Protein AF-A0A067JZF1-F1 (afdb_monomer)

Sequence (156 aa):
MASSSSSSYFAIVSGLSLAIFLSLISHSFAVTYDNRAIIINGDRKIIISGSIYYPRSTPGMWPKLIKQAKLGGLNAIETYVFWNAHEPQHRQCGTHTFWKTKKENTCHAIDSVDVVQKACLNQKNCTLDVNINKFALLPQEWRQIFSYRLAVEAVC

InterPro domains:
  IPR001944 Glycoside hydrolase, family 35 [PR00742] (41-58)
  IPR001944 Glycoside hydrolase, family 35 [PR00742] (62-80)
  IPR001944 Glycoside hydrolase, family 35 [PTHR23421] (23-93)
  IPR017853 Glycoside hydrolase superfamily [SSF51445] (28-90)
  IPR031330 Glycoside hydrolase 35, catalytic domain [PF01301] (38-93)

Nearest PDB structures (foldseek):
  6ik8-assembly1_B  TM=9.888E-01  e=1.824E-06  Solanum lycopersicum
  3w5f-assembly2_B  TM=9.497E-01  e=2.368E-06  Solanum lycopersicum
  8fa5-assembly2_A  TM=8.947E-01  e=1.247E-03  Xanthomonas campestris pv. campestris
  3thc-assembly1_D  TM=8.832E-01  e=1.247E-03  Homo sapiens
  5gsm-assembly1_B  TM=9.686E-01  e=3.784E-03  Thermococcus kodakarensis KOD1

Mean predicted aligned error: 14.04 Å

Radius of gyration: 23.37 Å; Cα contacts (8 Å, |Δi|>4): 138; chains: 1; bounding box: 43×45×79 Å

Solvent-accessible surface area (backbone atoms only — not comparable to full-atom values): 9992 Å² total; per-residue (Å²): 144,84,67,68,64,62,58,51,52,54,52,51,54,52,50,52,52,51,52,53,54,56,57,70,70,66,76,72,91,43,78,54,69,61,100,85,36,45,23,53,70,87,41,77,46,88,84,41,66,47,80,56,53,68,91,82,50,56,82,87,47,46,67,56,53,55,48,52,42,46,74,72,65,34,80,43,77,40,64,79,83,63,56,62,65,50,42,68,44,94,69,27,39,39,84,84,47,97,73,80,69,94,70,75,59,56,69,69,48,96,53,44,66,58,49,48,50,74,72,36,64,96,44,90,66,34,78,45,77,47,37,57,90,68,57,52,82,68,64,81,90,68,74,82,81,76,86,47,73,47,76,48,80,65,82,127

Organism: Jatropha curcas (NCBI:txid180498)

Structure (mmCIF, N/CA/C/O backbone):
data_AF-A0A067JZF1-F1
#
_entry.id   AF-A0A067JZF1-F1
#
loop_
_atom_site.group_PDB
_atom_site.id
_atom_site.type_symbol
_atom_site.label_atom_id
_atom_site.label_alt_id
_atom_site.label_comp_id
_atom_site.label_asym_id
_atom_site.label_entity_id
_atom_site.label_seq_id
_atom_site.pdbx_PDB_ins_code
_atom_site.Cartn_x
_atom_site.Cartn_y
_atom_site.Cartn_z
_atom_site.occupancy
_atom_site.B_iso_or_equiv
_atom_site.auth_seq_id
_atom_site.auth_comp_id
_atom_site.auth_asym_id
_atom_site.auth_atom_id
_atom_site.pdbx_PDB_model_num
ATOM 1 N N . MET A 1 1 ? 18.765 9.983 62.108 1.00 43.78 1 MET A N 1
ATOM 2 C CA . MET A 1 1 ? 17.889 9.033 61.386 1.00 43.78 1 MET A CA 1
ATOM 3 C C . MET A 1 1 ? 16.909 9.830 60.517 1.00 43.78 1 MET A C 1
ATOM 5 O O . MET A 1 1 ? 15.821 10.115 60.984 1.00 43.78 1 MET A O 1
ATOM 9 N N . ALA A 1 2 ? 17.298 10.298 59.320 1.00 48.88 2 ALA A N 1
ATOM 10 C CA . ALA A 1 2 ? 16.392 11.078 58.446 1.00 48.88 2 ALA A CA 1
ATOM 11 C C . ALA A 1 2 ? 16.798 11.109 56.950 1.00 48.88 2 ALA A C 1
ATOM 13 O O . ALA A 1 2 ? 16.428 12.036 56.240 1.00 48.88 2 ALA A O 1
ATOM 14 N N . SER A 1 3 ? 17.567 10.133 56.446 1.00 53.09 3 SER A N 1
ATOM 15 C CA . SER A 1 3 ? 18.067 10.142 55.053 1.00 53.09 3 SER A CA 1
ATOM 16 C C . SER A 1 3 ? 17.507 9.038 54.143 1.00 53.09 3 SER A C 1
ATOM 18 O O . SER A 1 3 ? 17.724 9.094 52.937 1.00 53.09 3 SER A O 1
ATOM 20 N N . SER A 1 4 ? 16.768 8.047 54.664 1.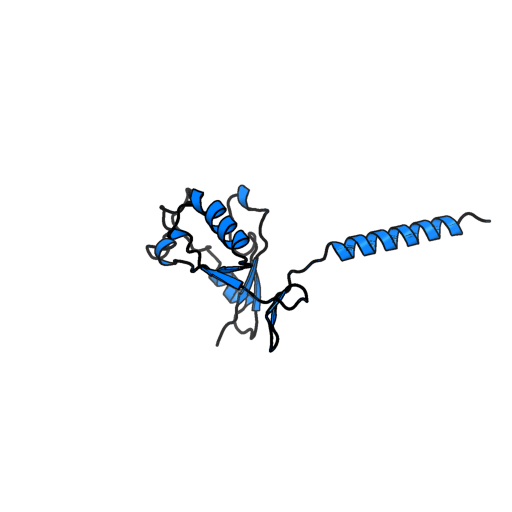00 55.81 4 SER A N 1
ATOM 21 C CA . SER A 1 4 ? 16.229 6.952 53.829 1.00 55.81 4 SER A CA 1
ATOM 22 C C . SER A 1 4 ? 14.942 7.325 53.083 1.00 55.81 4 SER A C 1
ATOM 24 O O . SER A 1 4 ? 14.645 6.763 52.029 1.00 55.81 4 SER A O 1
ATOM 26 N N . SER A 1 5 ? 14.194 8.299 53.608 1.00 57.84 5 SER A N 1
ATOM 27 C CA . SER A 1 5 ? 12.895 8.716 53.072 1.00 57.84 5 SER A CA 1
ATOM 28 C C . SER A 1 5 ? 13.042 9.428 51.720 1.00 57.84 5 SER A C 1
ATOM 30 O O . SER A 1 5 ? 12.414 9.032 50.742 1.00 57.84 5 SER A O 1
ATOM 32 N N . SER A 1 6 ? 13.964 10.393 51.607 1.00 60.19 6 SER A N 1
ATOM 33 C CA . SER A 1 6 ? 14.200 11.162 50.373 1.00 60.19 6 SER A CA 1
ATOM 34 C C . SER A 1 6 ? 14.698 10.299 49.210 1.00 60.19 6 SER A C 1
ATOM 36 O O . SER A 1 6 ? 14.195 10.429 48.099 1.00 60.19 6 SER A O 1
ATOM 38 N N . SER A 1 7 ? 15.629 9.375 49.469 1.00 67.00 7 SER A N 1
ATOM 39 C CA . SER A 1 7 ? 16.162 8.447 48.458 1.00 67.00 7 SER A CA 1
ATOM 40 C C . SER A 1 7 ? 15.068 7.553 47.857 1.00 67.00 7 SER A C 1
ATOM 42 O O . SER A 1 7 ? 15.008 7.348 46.644 1.00 67.00 7 SER A O 1
ATOM 44 N N . SER A 1 8 ? 14.134 7.104 48.700 1.00 69.25 8 SER A N 1
ATOM 45 C CA . SER A 1 8 ? 13.001 6.274 48.281 1.00 69.25 8 SER A CA 1
ATOM 46 C C . SER A 1 8 ? 12.021 7.052 47.394 1.00 69.25 8 SER A C 1
ATOM 48 O O . SER A 1 8 ? 11.585 6.535 46.368 1.00 69.25 8 SER A O 1
ATOM 50 N N . TYR A 1 9 ? 11.733 8.319 47.716 1.00 78.94 9 TYR A N 1
ATOM 51 C CA . TYR A 1 9 ? 10.896 9.178 46.868 1.00 78.94 9 TYR A CA 1
ATOM 52 C C . TYR A 1 9 ? 11.528 9.453 45.498 1.00 78.94 9 TYR A C 1
ATOM 54 O O . TYR A 1 9 ? 10.836 9.375 44.485 1.00 78.94 9 TYR A O 1
ATOM 62 N N . PHE A 1 10 ? 12.838 9.720 45.439 1.00 75.88 10 PHE A N 1
ATOM 63 C CA . PHE A 1 10 ? 13.536 9.934 44.166 1.00 75.88 10 PHE A CA 1
ATOM 64 C C . PHE A 1 10 ? 13.504 8.693 43.263 1.00 75.88 10 PHE A C 1
ATOM 66 O O . PHE A 1 10 ? 13.283 8.826 42.059 1.00 75.88 10 PHE A O 1
ATOM 73 N N . ALA A 1 11 ? 13.664 7.495 43.832 1.00 79.44 11 ALA A N 1
ATOM 74 C CA . ALA A 1 11 ? 13.569 6.241 43.085 1.00 79.44 11 ALA A CA 1
ATOM 75 C C . ALA A 1 11 ? 12.148 5.978 42.553 1.00 79.44 11 ALA A C 1
ATOM 77 O O . ALA A 1 11 ? 11.982 5.528 41.421 1.00 79.44 11 ALA A O 1
ATOM 78 N N . ILE A 1 12 ? 11.116 6.304 43.340 1.00 81.88 12 ILE A N 1
ATOM 79 C CA . ILE A 1 12 ? 9.713 6.156 42.926 1.00 81.88 12 ILE A CA 1
ATOM 80 C C . ILE A 1 12 ? 9.379 7.120 41.780 1.00 81.88 12 ILE A C 1
ATOM 82 O O . ILE A 1 12 ? 8.787 6.711 40.783 1.00 81.88 12 ILE A O 1
ATOM 86 N N . VAL A 1 13 ? 9.791 8.387 41.886 1.00 84.69 13 VAL A N 1
ATOM 87 C CA . VAL A 1 13 ? 9.530 9.401 40.851 1.00 84.69 13 VAL A CA 1
ATOM 88 C C . VAL A 1 13 ? 10.290 9.088 39.558 1.00 84.69 13 VAL A C 1
ATOM 90 O O . VAL A 1 13 ? 9.716 9.214 38.474 1.00 84.69 13 VAL A O 1
ATOM 93 N N . SER A 1 14 ? 11.546 8.630 39.637 1.00 80.81 14 SER A N 1
ATOM 94 C CA . SER A 1 14 ? 12.305 8.248 38.438 1.00 80.81 14 SER A CA 1
ATOM 95 C C . SER A 1 14 ? 11.744 6.983 37.780 1.00 80.81 14 SER A C 1
ATOM 97 O O . SER A 1 14 ? 11.628 6.939 36.555 1.00 80.81 14 SER A O 1
ATOM 99 N N . GLY A 1 15 ? 11.306 6.000 38.575 1.00 82.12 15 GLY A N 1
ATOM 100 C CA . GLY A 1 15 ? 10.654 4.784 38.089 1.00 82.12 15 GLY A CA 1
ATOM 101 C C . GLY A 1 15 ? 9.322 5.063 37.388 1.00 82.12 15 GLY A C 1
ATOM 102 O O . GLY A 1 15 ? 9.084 4.543 36.299 1.00 82.12 15 GLY A O 1
ATOM 103 N N . LEU A 1 16 ? 8.484 5.9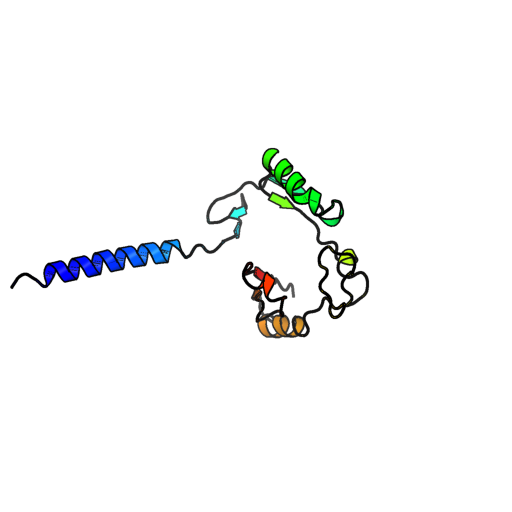38 37.956 1.00 83.56 16 LEU A N 1
ATOM 104 C CA . LEU A 1 16 ? 7.231 6.389 37.334 1.00 83.56 16 LEU A CA 1
ATOM 105 C C . LEU A 1 16 ? 7.481 7.144 36.024 1.00 83.56 16 LEU A C 1
ATOM 107 O O . LEU A 1 16 ? 6.805 6.883 35.031 1.00 83.56 16 LEU A O 1
ATOM 111 N N . SER A 1 17 ? 8.474 8.035 35.996 1.00 82.50 17 SER A N 1
ATOM 112 C CA . SER A 1 17 ? 8.835 8.784 34.787 1.00 82.50 17 SER A CA 1
ATOM 113 C C . SER A 1 17 ? 9.331 7.856 33.669 1.00 82.50 17 SER A C 1
ATOM 115 O O . SER A 1 17 ? 8.876 7.960 32.531 1.00 82.50 17 SER A O 1
ATOM 117 N N . LEU A 1 18 ? 10.182 6.875 33.999 1.00 81.38 18 LEU A N 1
ATOM 118 C CA . LEU A 1 18 ? 10.669 5.872 33.050 1.00 81.38 18 LEU A CA 1
ATOM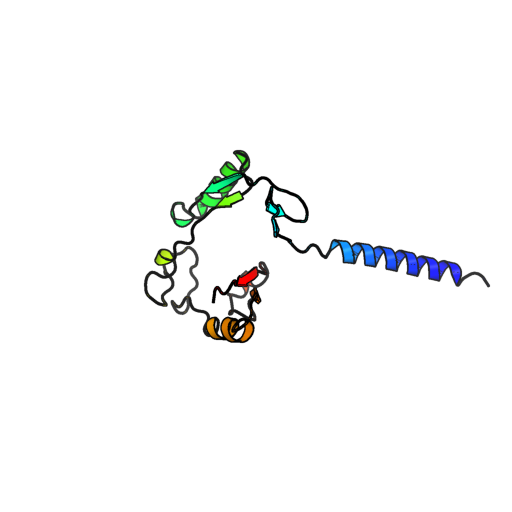 119 C C . LEU A 1 18 ? 9.539 4.967 32.531 1.00 81.38 18 LEU A C 1
ATOM 121 O O . LEU A 1 18 ? 9.496 4.675 31.338 1.00 81.38 18 LEU A O 1
ATOM 125 N N . ALA A 1 19 ? 8.599 4.561 33.390 1.00 78.56 19 ALA A N 1
ATOM 126 C CA . ALA A 1 19 ? 7.442 3.754 32.997 1.00 78.56 19 ALA A CA 1
ATOM 127 C C . ALA A 1 19 ? 6.488 4.510 32.054 1.00 78.56 19 ALA A C 1
ATOM 129 O O . ALA A 1 19 ? 6.016 3.944 31.067 1.00 78.56 19 ALA A O 1
ATOM 130 N N . ILE A 1 20 ? 6.246 5.801 32.309 1.00 79.75 20 ILE A N 1
ATOM 131 C CA . ILE A 1 20 ? 5.471 6.668 31.408 1.00 79.75 20 ILE A CA 1
ATOM 132 C C . ILE A 1 20 ? 6.199 6.815 30.066 1.00 79.75 20 ILE A C 1
ATOM 134 O O . ILE A 1 20 ? 5.577 6.690 29.012 1.00 79.75 20 ILE A O 1
ATOM 138 N N . PHE A 1 21 ? 7.520 7.001 30.088 1.00 74.00 21 PHE A N 1
ATOM 139 C CA . PHE A 1 21 ? 8.332 7.101 28.876 1.00 74.00 21 PHE A CA 1
ATOM 140 C C . PHE A 1 21 ? 8.296 5.806 28.045 1.00 74.00 21 PHE A C 1
ATOM 142 O O . PHE A 1 21 ? 8.110 5.855 26.833 1.00 74.00 21 PHE A O 1
ATOM 149 N N . LEU A 1 22 ? 8.388 4.640 28.693 1.00 69.44 22 LEU A N 1
ATOM 150 C CA . LEU A 1 22 ? 8.281 3.320 28.054 1.00 69.44 22 LEU A CA 1
ATOM 151 C C . LEU A 1 22 ? 6.885 3.058 27.460 1.00 69.44 22 LEU A C 1
ATOM 153 O O . LEU A 1 22 ? 6.774 2.479 26.378 1.00 69.44 22 LEU A O 1
ATOM 157 N N . SER A 1 23 ? 5.823 3.519 28.129 1.00 62.59 23 SER A N 1
ATOM 158 C CA . SER A 1 23 ? 4.438 3.422 27.642 1.00 62.59 23 SER A CA 1
ATOM 159 C C . SER A 1 23 ? 4.215 4.241 26.364 1.00 62.59 23 SER A C 1
ATOM 161 O O . SER A 1 23 ? 3.618 3.754 25.404 1.00 62.59 23 SER A O 1
ATOM 163 N N . LEU A 1 24 ? 4.784 5.450 26.288 1.00 61.66 24 LEU A N 1
ATOM 164 C CA . LEU A 1 24 ? 4.667 6.320 25.110 1.00 61.66 24 LEU A CA 1
ATOM 165 C C . LEU A 1 24 ? 5.350 5.745 23.854 1.00 61.66 24 LEU A C 1
ATOM 167 O O . LEU A 1 24 ? 4.932 6.049 22.735 1.00 61.66 24 LEU A O 1
ATOM 171 N N . ILE A 1 25 ? 6.361 4.887 24.019 1.00 62.25 25 ILE A N 1
ATOM 172 C CA . ILE A 1 25 ? 7.127 4.287 22.912 1.00 62.25 25 ILE A CA 1
ATOM 173 C C . ILE A 1 25 ? 6.358 3.130 22.237 1.00 62.25 25 ILE A C 1
ATOM 175 O O . ILE A 1 25 ? 6.637 2.781 21.090 1.00 62.25 25 ILE A O 1
ATOM 179 N N . SER A 1 26 ? 5.339 2.567 22.892 1.00 57.25 26 SER A N 1
ATOM 180 C CA . SER A 1 26 ? 4.617 1.379 22.413 1.00 57.25 26 SER A CA 1
ATOM 181 C C . SER A 1 26 ? 3.384 1.727 21.570 1.00 57.25 26 SER A C 1
ATOM 183 O O . SER A 1 26 ? 2.272 1.299 21.865 1.00 57.25 26 SER A O 1
ATOM 185 N N . HIS A 1 27 ? 3.557 2.499 20.497 1.00 60.59 27 HIS A N 1
ATOM 186 C CA . HIS A 1 27 ? 2.475 2.749 19.540 1.00 60.59 27 HIS A CA 1
ATOM 187 C C . HIS A 1 27 ? 2.446 1.657 18.463 1.00 60.59 27 HIS A C 1
ATOM 189 O O . HIS A 1 27 ? 3.101 1.757 17.426 1.00 60.59 27 HIS A O 1
ATOM 195 N N . SER A 1 28 ? 1.675 0.591 18.693 1.00 61.75 28 SER A N 1
ATOM 196 C CA . SER A 1 28 ? 1.348 -0.367 17.633 1.00 61.75 28 SER A CA 1
ATOM 197 C C . SER A 1 28 ? 0.313 0.238 16.685 1.00 61.75 28 SER A C 1
ATOM 199 O O . SER A 1 28 ? -0.752 0.658 17.137 1.00 61.75 28 SER A O 1
ATOM 201 N N . PHE A 1 29 ? 0.588 0.243 15.380 1.00 70.94 29 PHE A N 1
ATOM 202 C CA . PHE A 1 29 ? -0.387 0.679 14.380 1.00 70.94 29 PHE A CA 1
ATOM 203 C C . PHE A 1 29 ? -1.492 -0.380 14.261 1.00 70.94 29 PHE A C 1
ATOM 205 O O . PHE A 1 29 ? -1.248 -1.482 13.764 1.00 70.94 29 PHE A O 1
ATOM 212 N N . ALA A 1 30 ? -2.684 -0.075 14.772 1.00 82.38 30 ALA A N 1
ATOM 213 C CA . ALA A 1 30 ? -3.822 -0.990 14.771 1.00 82.38 30 ALA A CA 1
ATOM 214 C C . ALA A 1 30 ? -4.862 -0.516 13.756 1.00 82.38 30 ALA A C 1
ATOM 216 O O . ALA A 1 30 ? -5.346 0.614 13.837 1.00 82.38 30 ALA A O 1
ATOM 217 N N . VAL A 1 31 ? -5.209 -1.392 12.815 1.00 87.75 31 VAL A N 1
ATOM 218 C CA . VAL A 1 31 ? -6.271 -1.161 11.835 1.00 87.75 31 VAL A CA 1
ATOM 219 C C . VAL A 1 31 ? -7.325 -2.240 12.031 1.00 87.75 31 VAL A C 1
ATOM 221 O O . VAL A 1 31 ? -7.022 -3.428 11.967 1.00 87.75 31 VAL A O 1
ATOM 224 N N . THR A 1 32 ? -8.552 -1.822 12.307 1.00 91.00 32 THR A N 1
ATOM 225 C CA . THR A 1 32 ? -9.724 -2.694 12.440 1.00 91.00 32 THR A CA 1
ATOM 226 C C . THR A 1 32 ? -10.929 -2.012 11.791 1.00 91.00 32 THR A C 1
ATOM 228 O O . THR A 1 32 ? -10.786 -0.969 11.151 1.00 91.00 32 THR A O 1
ATOM 231 N N . TYR A 1 33 ? -12.116 -2.588 11.909 1.00 93.88 33 TYR A N 1
ATOM 232 C CA . TYR A 1 33 ? -13.350 -2.020 11.388 1.00 93.88 33 TYR A CA 1
ATOM 233 C C . TYR A 1 33 ? -14.534 -2.408 12.272 1.00 93.88 33 TYR A C 1
ATOM 235 O O . TYR A 1 33 ? -14.490 -3.391 13.011 1.00 93.88 33 TYR A O 1
ATOM 243 N N . ASP A 1 34 ? -15.603 -1.628 12.192 1.00 94.62 34 ASP A N 1
ATOM 244 C CA . ASP A 1 34 ? -16.911 -1.991 12.725 1.00 94.62 34 ASP A CA 1
ATOM 245 C C . ASP A 1 34 ? -17.992 -1.813 11.650 1.00 94.62 34 ASP A C 1
ATOM 247 O O . ASP A 1 34 ? -17.698 -1.625 10.471 1.00 94.62 34 ASP A O 1
ATOM 251 N N . ASN A 1 35 ? -19.263 -1.878 12.043 1.00 96.25 35 ASN A N 1
ATOM 252 C CA . ASN A 1 35 ? -20.387 -1.733 11.119 1.00 96.25 35 ASN A CA 1
ATOM 253 C C . ASN A 1 35 ? -20.530 -0.332 10.491 1.00 96.25 35 ASN A C 1
ATOM 255 O O . ASN A 1 35 ? -21.432 -0.136 9.679 1.00 96.25 35 ASN A O 1
ATOM 259 N N . ARG A 1 36 ? -19.707 0.651 10.880 1.00 94.75 36 ARG A N 1
ATOM 260 C CA . ARG A 1 36 ? -19.796 2.039 10.408 1.00 94.75 36 ARG A CA 1
ATOM 261 C C . ARG A 1 36 ? -18.527 2.538 9.736 1.00 94.75 36 ARG A C 1
ATOM 263 O O . ARG A 1 36 ? -18.639 3.369 8.840 1.00 94.75 36 ARG A O 1
ATOM 270 N N . ALA A 1 37 ? -17.346 2.128 10.191 1.00 94.88 37 ALA A N 1
ATOM 271 C CA . ALA A 1 37 ? -16.103 2.710 9.700 1.00 94.88 37 ALA A CA 1
ATOM 272 C C . ALA A 1 37 ? -14.881 1.806 9.881 1.00 94.88 37 ALA A C 1
ATOM 274 O O . ALA A 1 37 ? -14.845 0.910 10.724 1.00 94.88 37 ALA A O 1
ATOM 275 N N . ILE A 1 38 ? -13.833 2.141 9.128 1.00 95.00 38 ILE A N 1
ATOM 276 C CA . ILE A 1 38 ? -12.471 1.697 9.414 1.00 95.00 38 ILE A CA 1
ATOM 277 C C . ILE A 1 38 ? -11.978 2.454 10.653 1.00 95.00 38 ILE A C 1
ATOM 279 O O . ILE A 1 38 ? -12.170 3.666 10.777 1.00 95.00 38 ILE A O 1
ATOM 283 N N . ILE A 1 39 ? -11.339 1.736 11.569 1.00 94.00 39 ILE A N 1
ATOM 284 C CA . ILE A 1 39 ? -10.784 2.253 12.817 1.00 94.00 39 ILE A CA 1
ATOM 285 C C . ILE A 1 39 ? -9.261 2.183 12.721 1.00 94.00 39 ILE A C 1
ATOM 287 O O . ILE A 1 39 ? -8.695 1.098 12.594 1.00 94.00 39 ILE A O 1
ATOM 291 N N . ILE A 1 40 ? -8.599 3.338 12.792 1.00 90.44 40 ILE A N 1
ATOM 292 C CA . ILE A 1 40 ? -7.137 3.462 12.747 1.00 90.44 40 ILE A CA 1
ATOM 293 C C . ILE A 1 40 ? -6.679 4.038 14.082 1.00 90.44 40 ILE A C 1
ATOM 295 O O . ILE A 1 40 ? -7.058 5.154 14.433 1.00 90.44 40 ILE A O 1
ATOM 299 N N . ASN A 1 41 ? -5.865 3.281 14.820 1.00 89.25 41 ASN A N 1
ATOM 300 C CA . ASN A 1 41 ? -5.361 3.644 16.151 1.00 89.25 41 ASN A CA 1
ATOM 301 C C . ASN A 1 41 ? -6.479 4.010 17.147 1.00 89.25 41 ASN A C 1
ATOM 303 O O . ASN A 1 41 ? -6.358 4.964 17.906 1.00 89.25 41 ASN A O 1
ATOM 307 N N . GLY A 1 42 ? -7.584 3.257 17.121 1.00 91.00 42 GLY A N 1
ATOM 308 C CA . GLY A 1 42 ? -8.739 3.460 18.007 1.00 91.00 42 GLY A CA 1
ATOM 309 C C . GLY A 1 42 ? -9.768 4.479 17.507 1.00 91.00 42 GLY A C 1
ATOM 310 O O . GLY A 1 42 ? -10.905 4.466 17.970 1.00 91.00 42 GLY A O 1
ATOM 311 N N . ASP A 1 43 ? -9.431 5.286 16.500 1.00 93.31 43 ASP A N 1
ATOM 312 C CA . ASP A 1 43 ? -10.334 6.294 15.950 1.00 93.31 43 ASP A CA 1
ATOM 313 C C . ASP A 1 43 ? -11.045 5.808 14.684 1.00 93.31 43 ASP A C 1
ATOM 315 O O . ASP A 1 43 ? -10.394 5.406 13.716 1.00 93.31 43 ASP A O 1
ATOM 319 N N . ARG A 1 44 ? -12.373 5.966 14.618 1.00 95.44 44 ARG A N 1
ATOM 320 C CA . ARG A 1 44 ? -13.124 5.820 13.359 1.00 95.44 44 ARG A CA 1
ATOM 321 C C . ARG A 1 44 ? -12.684 6.889 12.356 1.00 95.44 44 ARG A C 1
ATOM 323 O O . ARG A 1 44 ? -12.706 8.081 12.668 1.00 95.44 44 ARG A O 1
ATOM 330 N N . LYS A 1 45 ? -12.326 6.478 11.139 1.00 94.69 45 LYS A N 1
ATOM 331 C CA . LYS A 1 45 ? -11.936 7.370 10.040 1.00 94.69 45 LYS A CA 1
ATOM 332 C C . LYS A 1 45 ? -12.858 7.167 8.839 1.00 94.69 45 LYS A C 1
ATOM 334 O O . LYS A 1 45 ? -13.164 6.041 8.455 1.00 94.69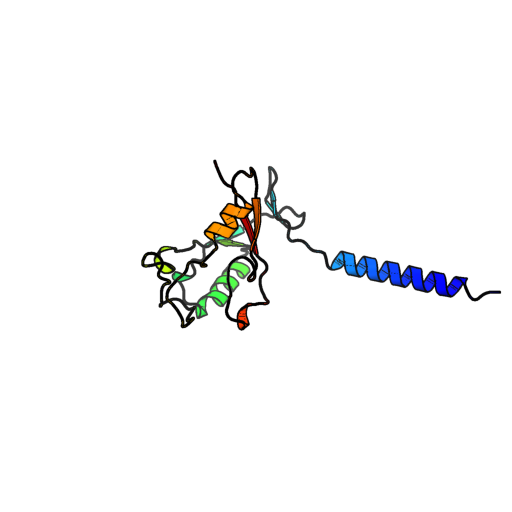 45 LYS A O 1
ATOM 339 N N . ILE A 1 46 ? -13.254 8.275 8.215 1.00 95.62 46 ILE A N 1
ATOM 340 C CA . ILE A 1 46 ? -13.826 8.267 6.866 1.00 95.62 46 ILE A CA 1
ATOM 341 C C . ILE A 1 46 ? -12.653 8.344 5.895 1.00 95.62 46 ILE A C 1
ATOM 343 O O . ILE A 1 46 ? -11.880 9.303 5.935 1.00 95.62 46 ILE A O 1
ATOM 347 N N . ILE A 1 47 ? -12.499 7.329 5.049 1.00 95.62 47 ILE A N 1
ATOM 348 C CA . ILE A 1 47 ? -11.436 7.289 4.045 1.00 95.62 47 ILE A CA 1
ATOM 349 C C . ILE A 1 47 ? -11.938 7.953 2.766 1.00 95.62 47 ILE A C 1
ATOM 351 O O . ILE A 1 47 ? -12.903 7.499 2.158 1.00 95.62 47 ILE A O 1
ATOM 355 N N . ILE A 1 48 ? -11.265 9.027 2.365 1.00 97.25 48 ILE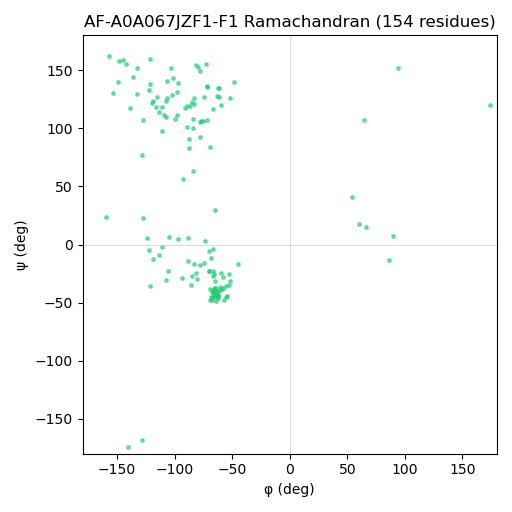 A N 1
ATOM 356 C CA . ILE A 1 48 ? -11.476 9.722 1.099 1.00 97.25 48 ILE A CA 1
ATOM 357 C C . ILE A 1 48 ? -10.230 9.450 0.259 1.00 97.25 48 ILE A C 1
ATOM 359 O O . ILE A 1 48 ? -9.176 10.064 0.456 1.00 97.25 48 ILE A O 1
ATOM 363 N N . SER A 1 49 ? -10.348 8.458 -0.621 1.00 96.50 49 SER A N 1
ATOM 364 C CA . SER A 1 49 ? -9.244 7.928 -1.421 1.00 96.50 49 SER A CA 1
ATOM 365 C C . SER A 1 49 ? -9.298 8.423 -2.863 1.00 96.50 49 SER A C 1
ATOM 367 O O . SER A 1 49 ? -10.374 8.688 -3.398 1.00 96.50 49 SER A O 1
ATOM 369 N N . GLY A 1 50 ? -8.136 8.515 -3.505 1.00 97.19 50 GLY A N 1
ATOM 370 C CA . GLY A 1 50 ? -8.023 8.721 -4.946 1.00 97.19 50 GLY A CA 1
ATOM 371 C C . GLY A 1 50 ? -6.957 7.817 -5.552 1.00 97.19 50 GLY A C 1
ATOM 372 O O . GLY A 1 50 ? -5.925 7.548 -4.932 1.00 97.19 50 GLY A O 1
ATOM 373 N N . SER A 1 51 ? -7.202 7.344 -6.772 1.00 97.50 51 SER A N 1
ATOM 374 C CA . SER A 1 51 ? -6.306 6.398 -7.432 1.00 97.50 51 SER A CA 1
ATOM 375 C C . SER A 1 51 ? -5.130 7.113 -8.108 1.00 97.50 51 SER A C 1
ATOM 377 O O . SER A 1 51 ? -5.320 7.988 -8.955 1.00 97.50 51 SER A O 1
ATOM 379 N N . ILE A 1 52 ? -3.901 6.704 -7.785 1.00 96.88 52 ILE A N 1
ATOM 380 C CA . ILE A 1 52 ? -2.678 7.122 -8.487 1.00 96.88 52 ILE A CA 1
ATOM 381 C C . ILE A 1 52 ? -1.911 5.866 -8.890 1.00 96.88 52 ILE A C 1
ATOM 383 O O . ILE A 1 52 ? -1.288 5.203 -8.063 1.00 96.88 52 ILE A O 1
ATOM 387 N N . TYR A 1 53 ? -1.916 5.540 -10.181 1.00 95.50 53 TYR A N 1
ATOM 388 C CA . TYR A 1 53 ? -1.156 4.404 -10.704 1.00 95.50 53 TYR A CA 1
ATOM 389 C C . TYR A 1 53 ? 0.293 4.807 -10.967 1.00 95.50 53 TYR A C 1
ATOM 391 O O . TYR A 1 53 ? 0.579 5.537 -11.920 1.00 95.50 53 TYR A O 1
ATOM 399 N N . TYR A 1 54 ? 1.213 4.313 -10.133 1.00 92.25 54 TYR A N 1
ATOM 400 C CA . TYR A 1 54 ? 2.629 4.682 -10.193 1.00 92.25 54 TYR A CA 1
ATOM 401 C C . TYR A 1 54 ? 3.280 4.461 -11.574 1.00 92.25 54 TYR A C 1
ATOM 403 O O . TYR A 1 54 ? 4.050 5.337 -11.959 1.00 92.25 54 TYR A O 1
ATOM 411 N N . PRO A 1 55 ? 2.958 3.426 -12.391 1.00 90.62 55 PRO A N 1
ATOM 412 C CA . PRO A 1 55 ? 3.578 3.274 -13.714 1.00 90.62 55 PRO A CA 1
ATOM 413 C C . PRO A 1 55 ? 3.056 4.259 -14.762 1.00 90.62 55 PRO A C 1
ATOM 415 O O . PRO A 1 55 ? 3.662 4.404 -15.818 1.00 90.62 55 PRO A O 1
ATOM 418 N N . ARG A 1 56 ? 1.916 4.918 -14.512 1.00 94.44 56 ARG A N 1
ATOM 419 C CA . ARG A 1 56 ? 1.308 5.878 -15.452 1.00 94.44 56 ARG A CA 1
ATOM 420 C C . ARG A 1 56 ? 1.836 7.303 -15.268 1.00 94.44 56 ARG A C 1
ATOM 422 O O . ARG A 1 56 ? 1.334 8.235 -15.887 1.00 94.44 56 ARG A O 1
ATOM 429 N N . SER A 1 57 ? 2.827 7.484 -14.402 1.00 93.94 57 SER A N 1
ATOM 430 C CA . SER A 1 57 ? 3.530 8.746 -14.182 1.00 93.94 57 SER A CA 1
ATOM 431 C C . SER A 1 57 ? 4.999 8.468 -13.881 1.00 93.94 57 SER A C 1
ATOM 433 O O . SER A 1 57 ? 5.366 7.361 -13.494 1.00 93.94 57 SER A O 1
ATOM 435 N N . THR A 1 58 ? 5.869 9.456 -14.072 1.00 91.56 58 THR A N 1
ATOM 436 C CA . THR A 1 58 ? 7.297 9.269 -13.783 1.00 91.56 58 THR A CA 1
ATOM 437 C C . THR A 1 58 ? 7.579 9.444 -12.285 1.00 91.56 58 THR A C 1
ATOM 439 O O . THR A 1 58 ? 6.869 10.208 -11.623 1.00 91.56 58 THR A O 1
ATOM 442 N N . PRO A 1 59 ? 8.647 8.830 -11.735 1.00 89.56 59 PRO A N 1
ATOM 443 C CA . PRO A 1 59 ? 9.031 9.017 -10.333 1.00 89.56 59 PRO A CA 1
ATOM 444 C C . PRO A 1 59 ? 9.182 10.486 -9.913 1.00 89.56 59 PRO A C 1
ATOM 446 O O . PRO A 1 59 ? 8.794 10.862 -8.810 1.00 89.56 59 PRO A O 1
ATOM 449 N N . GLY A 1 60 ? 9.664 11.349 -10.816 1.00 90.50 60 GLY A N 1
ATOM 450 C CA . GLY A 1 60 ? 9.768 12.792 -10.570 1.00 90.50 60 GLY A CA 1
ATOM 451 C C . GLY A 1 60 ? 8.417 13.506 -10.423 1.00 90.50 60 GLY A C 1
ATOM 452 O O . GLY A 1 60 ? 8.343 14.561 -9.796 1.00 90.50 60 GLY A O 1
ATOM 453 N N . MET A 1 61 ? 7.331 12.941 -10.958 1.00 94.81 61 MET A N 1
ATOM 454 C CA . MET A 1 61 ? 5.980 13.493 -10.827 1.00 94.81 61 MET A CA 1
ATOM 455 C C . MET A 1 61 ? 5.280 13.069 -9.532 1.00 94.81 61 MET A C 1
ATOM 457 O O . MET A 1 61 ? 4.418 13.810 -9.057 1.00 94.81 61 MET A O 1
ATOM 461 N N . TRP A 1 62 ? 5.620 11.914 -8.948 1.00 94.50 62 TRP A N 1
ATOM 462 C CA . TRP A 1 62 ? 4.886 11.357 -7.802 1.00 94.50 62 TRP A CA 1
ATOM 463 C C . TRP A 1 62 ? 4.775 12.315 -6.607 1.00 94.50 62 TRP A C 1
ATOM 465 O O . TRP A 1 62 ? 3.653 12.492 -6.125 1.00 94.50 62 TRP A O 1
ATOM 475 N N . PRO A 1 63 ? 5.844 13.017 -6.162 1.00 96.75 63 PRO A N 1
ATOM 476 C CA . PRO A 1 63 ? 5.725 13.957 -5.048 1.00 96.75 63 PRO A CA 1
ATOM 477 C C . PRO A 1 63 ? 4.708 15.068 -5.329 1.00 96.75 63 PRO A C 1
ATOM 479 O O . PRO A 1 63 ? 3.935 15.446 -4.450 1.00 96.75 63 PRO A O 1
ATOM 482 N N . LYS A 1 64 ? 4.661 15.563 -6.575 1.00 97.75 64 LYS A N 1
ATOM 483 C CA . LYS A 1 64 ? 3.692 16.579 -7.000 1.00 97.75 64 LYS A CA 1
ATOM 484 C C . LYS A 1 64 ? 2.272 16.016 -6.995 1.00 97.75 64 LYS A C 1
ATOM 486 O O . LYS A 1 64 ? 1.388 16.669 -6.454 1.00 97.75 64 LYS A O 1
ATOM 491 N N . LEU A 1 65 ? 2.051 14.831 -7.563 1.00 97.62 65 LEU A N 1
ATOM 492 C CA . LEU A 1 65 ? 0.724 14.209 -7.641 1.00 97.62 65 LEU A CA 1
ATOM 493 C C . LEU A 1 65 ? 0.152 13.918 -6.247 1.00 97.62 65 LEU A C 1
ATOM 495 O O . LEU A 1 65 ? -0.976 14.307 -5.958 1.00 97.62 65 LEU A O 1
ATOM 499 N N . ILE A 1 66 ? 0.957 13.335 -5.354 1.00 97.38 66 ILE A N 1
ATOM 500 C CA . ILE A 1 66 ? 0.566 13.058 -3.963 1.00 97.38 66 ILE A CA 1
ATOM 501 C C . ILE A 1 66 ? 0.289 14.366 -3.208 1.00 97.38 66 ILE A C 1
ATOM 503 O O . ILE A 1 66 ? -0.687 14.462 -2.465 1.00 97.38 66 ILE A O 1
ATOM 507 N N . LYS A 1 67 ? 1.104 15.409 -3.424 1.00 97.81 67 LYS A N 1
ATOM 508 C CA . LYS A 1 67 ? 0.867 16.728 -2.822 1.00 97.81 67 LYS A CA 1
ATOM 509 C C . LYS A 1 67 ? -0.460 17.330 -3.285 1.00 97.81 67 LYS A C 1
ATOM 511 O O . LYS A 1 67 ? -1.195 17.847 -2.453 1.00 97.81 67 LYS A O 1
ATOM 516 N N . GLN A 1 68 ? -0.774 17.258 -4.579 1.00 98.19 68 GLN A N 1
ATOM 517 C CA . GLN A 1 68 ? -2.044 17.761 -5.113 1.00 98.19 68 GLN A CA 1
ATOM 518 C C . GLN A 1 68 ? -3.241 16.957 -4.593 1.00 98.19 68 GLN A C 1
ATOM 520 O O . GLN A 1 68 ? -4.229 17.557 -4.190 1.00 98.19 68 GLN A O 1
ATOM 525 N N . ALA A 1 69 ? -3.128 15.629 -4.503 1.00 97.94 69 ALA A N 1
ATOM 526 C CA . ALA A 1 69 ? -4.144 14.775 -3.887 1.00 97.94 69 ALA A CA 1
ATOM 527 C C . ALA A 1 69 ? -4.434 15.183 -2.432 1.00 97.94 69 ALA A C 1
ATOM 529 O O . ALA A 1 69 ? -5.587 15.392 -2.059 1.00 97.94 69 ALA A O 1
ATOM 530 N N . LYS A 1 70 ? -3.380 15.382 -1.631 1.00 97.50 70 LYS A N 1
ATOM 531 C CA . LYS A 1 70 ? -3.502 15.838 -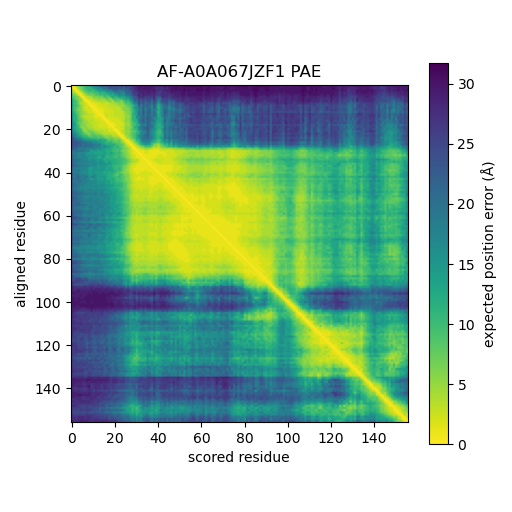0.241 1.00 97.50 70 LYS A CA 1
ATOM 532 C C . LYS A 1 70 ? -4.133 17.230 -0.137 1.00 97.50 70 LYS A C 1
ATOM 534 O O . LYS A 1 70 ? -4.988 17.447 0.715 1.00 97.50 70 LYS A O 1
ATOM 539 N N . LEU A 1 71 ? -3.729 18.171 -0.996 1.00 98.19 71 LEU A N 1
ATOM 540 C CA . LEU A 1 71 ? -4.327 19.514 -1.058 1.00 98.19 71 LEU A CA 1
ATOM 541 C C . LEU A 1 71 ? -5.796 19.474 -1.501 1.00 98.19 71 LEU A C 1
ATOM 543 O O . LEU A 1 71 ? -6.588 20.286 -1.039 1.00 98.19 71 LEU A O 1
ATOM 547 N N . GLY A 1 72 ? -6.162 18.509 -2.345 1.00 97.75 72 GLY A N 1
ATOM 548 C CA . GLY A 1 72 ? -7.538 18.235 -2.757 1.00 97.75 72 GLY A CA 1
ATOM 549 C C . GLY A 1 72 ? -8.401 17.560 -1.686 1.00 97.75 72 GLY A C 1
ATOM 550 O O . GLY A 1 72 ? -9.551 17.239 -1.964 1.00 97.75 72 GLY A O 1
ATOM 551 N N . GLY A 1 73 ? -7.872 17.335 -0.479 1.00 97.62 73 GLY A N 1
ATOM 552 C CA . GLY A 1 73 ? -8.619 16.767 0.645 1.00 97.62 73 GLY A CA 1
ATOM 553 C C . GLY A 1 73 ? -8.595 15.241 0.731 1.00 97.62 73 GLY A C 1
ATOM 554 O O . GLY A 1 73 ? -9.279 14.678 1.584 1.00 97.62 73 GLY A O 1
ATOM 555 N N . LEU A 1 74 ? -7.804 14.558 -0.105 1.00 98.12 74 LEU A N 1
ATOM 556 C CA . LEU A 1 74 ? -7.632 13.110 0.011 1.00 98.12 74 LEU A CA 1
ATOM 557 C C . LEU A 1 74 ? -6.790 12.766 1.244 1.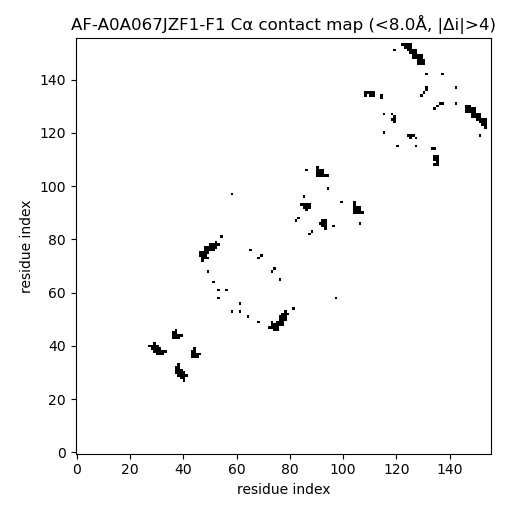00 98.12 74 LEU A C 1
ATOM 559 O O . LEU A 1 74 ? -5.754 13.386 1.504 1.00 98.12 74 LEU A O 1
ATOM 563 N N . ASN A 1 75 ? -7.219 11.741 1.982 1.00 95.69 75 ASN A N 1
ATOM 564 C CA . ASN A 1 75 ? -6.489 11.198 3.132 1.00 95.69 75 ASN A CA 1
ATOM 565 C C . ASN A 1 75 ? -5.925 9.790 2.882 1.00 95.69 75 ASN A C 1
ATOM 567 O O . ASN A 1 75 ? -5.215 9.262 3.737 1.00 95.69 75 ASN A O 1
ATOM 571 N N . ALA A 1 76 ? -6.190 9.220 1.706 1.00 95.69 76 ALA A N 1
ATOM 572 C CA . ALA A 1 76 ? -5.626 7.963 1.243 1.00 95.69 76 ALA A CA 1
ATOM 573 C C . ALA A 1 76 ? -5.329 8.011 -0.263 1.00 95.69 76 ALA A C 1
ATOM 575 O O . ALA A 1 76 ? -5.933 8.783 -1.010 1.00 95.69 76 ALA A O 1
ATOM 576 N N . ILE A 1 77 ? -4.387 7.173 -0.695 1.00 97.25 77 ILE A N 1
ATOM 577 C CA . ILE A 1 77 ? -4.080 6.936 -2.106 1.00 97.25 77 ILE A CA 1
ATOM 578 C C . ILE A 1 77 ? -4.260 5.453 -2.375 1.00 97.25 77 ILE A C 1
ATOM 580 O O . ILE A 1 77 ? -3.743 4.619 -1.632 1.00 97.25 77 ILE A O 1
ATOM 584 N N . GLU A 1 78 ? -4.956 5.137 -3.457 1.00 96.00 78 GLU A N 1
ATOM 585 C CA . GLU A 1 78 ? -5.134 3.770 -3.924 1.00 96.00 78 GLU A CA 1
ATOM 586 C C . GLU A 1 78 ? -4.280 3.518 -5.170 1.00 96.00 78 GLU A C 1
ATOM 588 O O . GLU A 1 78 ? -4.149 4.376 -6.049 1.00 96.00 78 GLU A O 1
ATOM 593 N N . THR A 1 79 ? -3.677 2.335 -5.266 1.00 94.12 79 THR A N 1
ATOM 594 C CA . THR A 1 79 ? -2.906 1.947 -6.446 1.00 94.12 79 THR A CA 1
ATOM 595 C C . THR A 1 79 ? -2.972 0.443 -6.675 1.00 94.12 79 THR A C 1
ATOM 597 O O . THR A 1 79 ? -2.894 -0.338 -5.729 1.00 94.12 79 THR A O 1
ATOM 600 N N . TYR A 1 80 ? -3.096 0.031 -7.937 1.00 91.12 80 TYR A N 1
ATOM 601 C CA . TYR A 1 80 ? -2.904 -1.366 -8.316 1.00 91.12 80 TYR A CA 1
ATOM 602 C C . TYR A 1 80 ? -1.422 -1.708 -8.385 1.00 91.12 80 TYR A C 1
ATOM 604 O O . TYR A 1 80 ? -0.604 -0.878 -8.782 1.00 91.12 80 TYR A O 1
ATOM 612 N N . VAL A 1 81 ? -1.099 -2.967 -8.093 1.00 87.94 81 VAL A N 1
ATOM 613 C CA . VAL A 1 81 ? 0.210 -3.547 -8.392 1.00 87.94 81 VAL A CA 1
ATOM 614 C C . VAL A 1 81 ? 0.157 -4.178 -9.781 1.00 87.94 81 VAL A C 1
ATOM 616 O O . VAL A 1 81 ? -0.599 -5.113 -10.032 1.00 87.94 81 VAL A O 1
ATOM 619 N N . PHE A 1 82 ? 0.966 -3.656 -10.699 1.00 86.56 82 PHE A N 1
ATOM 620 C CA . PHE A 1 82 ? 1.023 -4.113 -12.088 1.00 86.56 82 PHE A CA 1
ATOM 621 C C . PHE A 1 82 ? 2.009 -5.275 -12.208 1.00 86.56 82 PHE A C 1
ATOM 623 O O . PHE A 1 82 ? 3.177 -5.071 -12.538 1.00 86.56 82 PHE A O 1
ATOM 630 N N . TRP A 1 83 ? 1.543 -6.488 -11.889 1.00 85.06 83 TRP A N 1
ATOM 631 C CA . TRP A 1 83 ? 2.394 -7.683 -11.830 1.00 85.06 83 TRP A CA 1
ATOM 632 C C . TRP A 1 83 ? 3.165 -7.923 -13.128 1.00 85.06 83 TRP A C 1
ATOM 634 O O . TRP A 1 83 ? 4.367 -8.118 -13.088 1.00 85.06 83 TRP A O 1
ATOM 644 N N . ASN A 1 84 ? 2.517 -7.786 -14.284 1.00 82.75 84 ASN A N 1
ATOM 645 C CA . ASN A 1 84 ? 3.144 -7.922 -15.603 1.00 82.75 84 ASN A CA 1
ATOM 646 C C . ASN A 1 84 ? 4.321 -6.958 -15.859 1.00 82.75 84 ASN A C 1
ATOM 648 O O . ASN A 1 84 ? 5.201 -7.262 -16.657 1.00 82.75 84 ASN A O 1
ATOM 652 N N . ALA A 1 85 ? 4.335 -5.787 -15.218 1.00 81.19 85 ALA A N 1
ATOM 653 C CA . ALA A 1 85 ? 5.446 -4.844 -15.315 1.00 81.19 85 ALA A CA 1
ATOM 654 C C . ALA A 1 85 ? 6.610 -5.230 -14.388 1.00 81.19 85 ALA A C 1
ATOM 656 O O . ALA A 1 85 ? 7.766 -4.927 -14.687 1.00 81.19 85 ALA A O 1
ATOM 657 N N . HIS A 1 86 ? 6.302 -5.886 -13.267 1.00 79.38 86 HIS A N 1
ATOM 658 C CA . HIS A 1 86 ? 7.285 -6.339 -12.284 1.00 79.38 86 HIS A CA 1
ATOM 659 C C . HIS A 1 86 ? 7.870 -7.711 -12.631 1.00 79.38 86 HIS A C 1
ATOM 661 O O . HIS A 1 86 ? 9.063 -7.912 -12.432 1.00 79.38 86 HIS A O 1
ATOM 667 N N . GLU A 1 87 ? 7.067 -8.602 -13.212 1.00 82.44 87 GLU A N 1
ATOM 668 C CA . GLU A 1 87 ? 7.430 -9.931 -13.705 1.00 82.44 87 GLU A CA 1
ATOM 669 C C . GLU A 1 87 ? 6.948 -10.114 -15.165 1.00 82.44 87 GLU A C 1
ATOM 671 O O . GLU A 1 87 ? 5.916 -10.742 -15.418 1.00 82.44 87 GLU A O 1
ATOM 676 N N . PRO A 1 88 ? 7.646 -9.525 -16.157 1.00 81.00 88 PRO A N 1
ATOM 677 C CA . PRO A 1 88 ? 7.285 -9.654 -17.573 1.00 81.00 88 PRO A CA 1
ATOM 678 C C . PRO A 1 88 ? 7.448 -11.074 -18.133 1.00 81.00 88 PRO A C 1
ATOM 680 O O . PRO A 1 88 ? 6.773 -11.438 -19.094 1.00 81.00 88 PRO A O 1
ATOM 683 N N . GLN A 1 89 ? 8.348 -11.873 -17.558 1.00 81.62 89 GLN A N 1
ATOM 684 C CA . GLN A 1 89 ? 8.482 -13.303 -17.831 1.00 81.62 89 GLN A CA 1
ATOM 685 C C . GLN A 1 89 ? 8.583 -14.049 -16.507 1.00 81.62 89 GLN A C 1
ATOM 687 O O . GLN A 1 89 ? 9.092 -13.499 -15.535 1.00 81.62 89 GLN A O 1
ATOM 692 N N . HIS A 1 90 ? 8.147 -15.310 -16.487 1.00 79.19 90 HIS A N 1
ATOM 693 C CA . HIS A 1 90 ? 8.180 -16.131 -15.280 1.00 79.19 90 HIS A CA 1
ATOM 694 C C . HIS A 1 90 ? 9.577 -16.135 -14.635 1.00 79.19 90 HIS A C 1
ATOM 696 O O . HIS A 1 90 ? 10.578 -16.448 -15.287 1.00 79.19 90 HIS A O 1
ATOM 702 N N . ARG A 1 91 ? 9.622 -15.793 -13.346 1.00 71.81 91 ARG A N 1
ATOM 703 C CA . ARG A 1 91 ? 10.801 -15.603 -12.493 1.00 71.81 91 ARG A CA 1
ATOM 704 C C . ARG A 1 91 ? 11.769 -14.520 -12.958 1.00 71.81 91 ARG A C 1
ATOM 706 O O . ARG A 1 91 ? 12.911 -14.520 -12.502 1.00 71.81 91 ARG A O 1
ATOM 713 N N . GLN A 1 92 ? 11.346 -13.609 -13.831 1.00 72.00 92 GLN A N 1
ATOM 714 C CA . GLN A 1 92 ? 12.174 -12.508 -14.308 1.00 72.00 92 GLN A CA 1
ATOM 715 C C . GLN A 1 92 ? 11.645 -11.158 -13.832 1.00 72.00 92 GLN A C 1
ATOM 717 O O . GLN A 1 92 ? 10.605 -10.710 -14.297 1.00 72.00 92 GLN A O 1
ATOM 722 N N . CYS A 1 93 ? 12.400 -10.470 -12.976 1.00 70.62 93 CYS A N 1
ATOM 723 C CA . CYS A 1 93 ? 12.180 -9.063 -12.653 1.00 70.62 93 CYS A CA 1
ATOM 724 C C . CYS A 1 93 ? 12.336 -8.187 -13.898 1.00 70.62 93 CYS A C 1
ATOM 726 O O . CYS A 1 93 ? 13.339 -8.279 -14.613 1.00 70.62 93 CYS A O 1
ATOM 728 N N . GLY A 1 94 ? 11.407 -7.256 -14.108 1.00 59.25 94 GLY A N 1
ATOM 729 C CA . GLY A 1 94 ? 11.544 -6.229 -15.138 1.00 59.25 94 GLY A CA 1
ATOM 730 C C . GLY A 1 94 ? 12.786 -5.352 -14.920 1.00 59.25 94 GLY A C 1
ATOM 731 O O . GLY A 1 94 ? 12.889 -4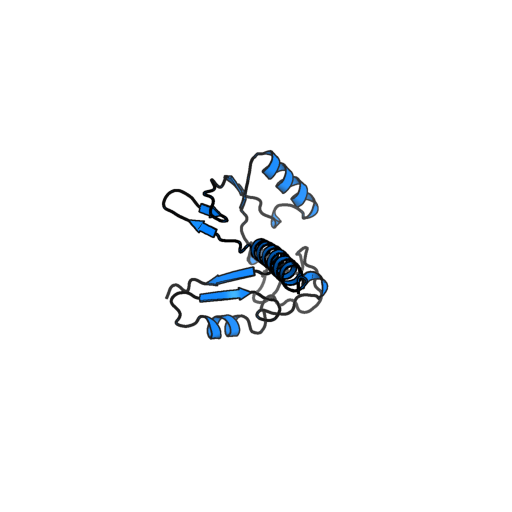.632 -13.927 1.00 59.25 94 GLY A O 1
ATOM 732 N N . THR A 1 95 ? 13.702 -5.341 -15.893 1.00 54.50 95 THR A N 1
ATOM 733 C CA . THR A 1 95 ? 14.933 -4.519 -15.907 1.00 54.50 95 THR A CA 1
ATOM 734 C C . THR A 1 95 ? 14.675 -3.012 -16.062 1.00 54.50 95 THR A C 1
ATOM 736 O O . THR A 1 95 ? 15.588 -2.203 -15.891 1.00 54.50 95 THR A O 1
ATOM 739 N N . HIS A 1 96 ? 13.438 -2.628 -16.393 1.00 52.44 96 HIS A N 1
ATOM 740 C CA . HIS A 1 96 ? 13.027 -1.257 -16.717 1.00 52.44 96 HIS A CA 1
ATOM 741 C C . HIS A 1 96 ? 12.411 -0.481 -15.555 1.00 52.44 96 HIS A C 1
ATOM 743 O O . HIS A 1 96 ? 11.963 0.653 -15.735 1.00 52.44 96 HIS A O 1
ATOM 749 N N . THR A 1 97 ? 12.387 -1.049 -14.356 1.00 46.22 97 THR A N 1
ATOM 750 C CA . THR A 1 97 ? 11.930 -0.290 -13.201 1.00 46.22 97 THR A CA 1
ATOM 751 C C . THR A 1 97 ? 13.035 0.635 -12.688 1.00 46.22 97 THR A C 1
ATOM 753 O O . THR A 1 97 ? 14.231 0.385 -12.819 1.00 46.22 97 THR A O 1
ATOM 756 N N . PHE A 1 98 ? 12.607 1.731 -12.065 1.00 46.44 98 PHE A N 1
ATOM 757 C CA . PHE A 1 98 ? 13.408 2.623 -11.220 1.00 46.44 98 PHE A CA 1
ATOM 758 C C . PHE A 1 98 ? 14.320 1.870 -10.213 1.00 46.44 98 PHE A C 1
ATOM 760 O O . PHE A 1 98 ? 15.302 2.424 -9.727 1.00 46.44 98 PHE A O 1
ATOM 767 N N . TRP A 1 99 ? 14.045 0.587 -9.964 1.00 45.91 99 TRP A N 1
ATOM 768 C CA . TRP A 1 99 ? 14.789 -0.361 -9.139 1.00 45.91 99 TRP A CA 1
ATOM 769 C C . TRP A 1 99 ? 15.952 -1.026 -9.894 1.00 45.91 99 TRP A C 1
ATOM 771 O O . TRP A 1 99 ? 15.992 -2.242 -10.077 1.00 45.91 99 TRP A O 1
ATOM 781 N N . LYS A 1 100 ? 16.940 -0.235 -10.330 1.00 40.44 100 LYS A N 1
ATOM 782 C CA . LYS A 1 100 ? 18.203 -0.782 -10.853 1.00 40.44 100 LYS A CA 1
ATOM 783 C C . LYS A 1 100 ? 19.022 -1.423 -9.726 1.00 40.44 100 LYS A C 1
ATOM 785 O O . LYS A 1 100 ? 19.953 -0.810 -9.213 1.00 40.44 100 LYS A O 1
ATOM 790 N N . THR A 1 101 ? 18.737 -2.673 -9.385 1.00 42.72 101 THR A N 1
ATOM 791 C CA . THR A 1 101 ? 19.654 -3.524 -8.613 1.00 42.72 101 THR A CA 1
ATOM 792 C C . THR A 1 101 ? 20.257 -4.581 -9.523 1.00 42.72 101 THR A C 1
ATOM 794 O O . THR A 1 101 ? 19.600 -5.491 -10.015 1.00 42.72 101 THR A O 1
ATOM 797 N N . LYS A 1 102 ? 21.551 -4.407 -9.788 1.00 53.25 102 LYS A N 1
ATOM 798 C CA . LYS A 1 102 ? 22.394 -5.275 -10.602 1.00 53.25 102 LYS A CA 1
ATOM 799 C C . LYS A 1 102 ? 22.786 -6.513 -9.791 1.00 53.25 102 LYS A C 1
ATOM 801 O O . LYS A 1 102 ? 23.794 -6.460 -9.096 1.00 53.25 102 LYS A O 1
ATOM 806 N N . LYS A 1 103 ? 22.024 -7.602 -9.893 1.00 51.03 103 LYS A N 1
ATOM 807 C CA . LYS A 1 103 ? 22.507 -8.999 -9.855 1.00 51.03 103 LYS A CA 1
ATOM 808 C C . LYS A 1 103 ? 21.305 -9.934 -9.855 1.00 51.03 103 LYS A C 1
ATOM 810 O O . LYS A 1 103 ? 20.511 -9.871 -8.933 1.00 51.03 103 LYS A O 1
ATOM 815 N N . GLU A 1 104 ? 21.253 -10.776 -10.885 1.00 55.06 104 GLU A N 1
ATOM 816 C CA . GLU A 1 104 ? 20.309 -11.885 -11.066 1.00 55.06 104 GLU A CA 1
ATOM 817 C C . GLU A 1 104 ? 18.859 -11.405 -11.211 1.00 55.06 104 G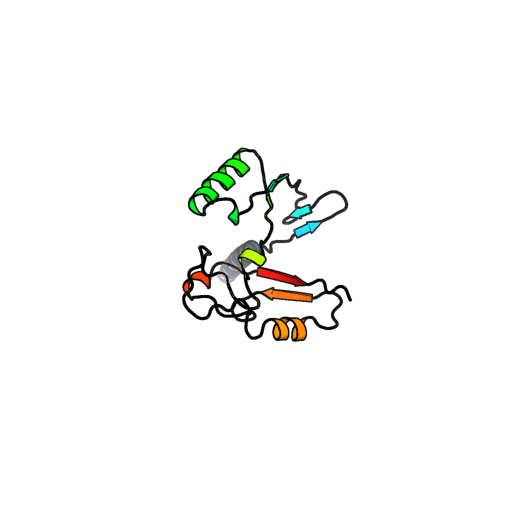LU A C 1
ATOM 819 O O . GLU A 1 104 ? 18.236 -10.930 -10.275 1.00 55.06 104 GLU A O 1
ATOM 824 N N . ASN A 1 105 ? 18.315 -11.480 -12.427 1.00 57.16 105 ASN A N 1
ATOM 825 C CA . ASN A 1 105 ? 16.983 -10.981 -12.779 1.00 57.16 105 ASN A CA 1
ATOM 826 C C . ASN A 1 105 ? 15.832 -11.739 -12.067 1.00 57.16 105 ASN A C 1
ATOM 828 O O . ASN A 1 105 ? 14.775 -11.854 -12.657 1.00 57.16 105 ASN A O 1
ATOM 832 N N . THR A 1 106 ? 15.974 -12.292 -10.860 1.00 63.28 106 THR A N 1
ATOM 833 C CA . THR A 1 106 ? 14.951 -13.111 -10.187 1.00 63.28 106 THR A CA 1
ATOM 834 C C . THR A 1 106 ? 14.196 -12.338 -9.102 1.00 63.28 106 THR A C 1
ATOM 836 O O . THR A 1 106 ? 14.819 -11.765 -8.213 1.00 63.28 106 THR A O 1
ATOM 839 N N . CYS A 1 107 ? 12.856 -12.358 -9.141 1.00 64.88 107 CYS A N 1
ATOM 840 C CA . CYS A 1 107 ? 11.964 -11.720 -8.147 1.00 64.88 107 CYS A CA 1
ATOM 841 C C . CYS A 1 107 ? 11.619 -12.610 -6.949 1.00 64.88 107 CYS A C 1
ATOM 843 O O . CYS A 1 107 ? 11.079 -12.119 -5.959 1.00 64.88 107 CYS A O 1
ATOM 845 N N . HIS A 1 108 ? 11.879 -13.913 -7.037 1.00 63.97 108 HIS A N 1
ATOM 846 C CA . HIS A 1 108 ? 11.499 -14.855 -5.992 1.00 63.97 108 HIS A CA 1
ATOM 847 C C . HIS A 1 108 ? 12.570 -14.900 -4.907 1.00 63.97 108 HIS A C 1
ATOM 849 O O . HIS A 1 108 ? 13.723 -15.235 -5.176 1.00 63.97 108 HIS A O 1
ATOM 855 N N . ALA A 1 109 ? 12.173 -14.616 -3.667 1.00 62.62 109 ALA A N 1
ATOM 856 C CA . ALA A 1 109 ? 12.969 -15.002 -2.512 1.00 62.62 109 ALA A CA 1
ATOM 857 C C . ALA A 1 109 ? 13.092 -16.532 -2.502 1.00 62.62 109 ALA A C 1
ATOM 859 O O . ALA A 1 109 ? 12.077 -17.231 -2.592 1.00 62.62 109 ALA A O 1
ATOM 860 N N . ILE A 1 110 ? 14.335 -17.014 -2.422 1.00 60.56 110 ILE A N 1
ATOM 861 C CA . ILE A 1 110 ? 14.744 -18.417 -2.617 1.00 60.56 110 ILE A CA 1
ATOM 862 C C . ILE A 1 110 ? 13.921 -19.392 -1.755 1.00 60.56 110 ILE A C 1
ATOM 864 O O . ILE A 1 110 ? 13.659 -20.508 -2.185 1.00 60.56 110 ILE A O 1
ATOM 868 N N . ASP A 1 111 ? 13.472 -18.951 -0.581 1.00 66.75 111 ASP A N 1
ATOM 869 C CA . ASP A 1 111 ? 12.825 -19.742 0.469 1.00 66.75 111 ASP A CA 1
ATOM 870 C C . ASP A 1 111 ? 11.436 -19.217 0.885 1.00 66.75 111 ASP A C 1
ATOM 872 O O . ASP A 1 111 ? 10.828 -19.733 1.819 1.00 66.75 111 ASP A O 1
ATOM 876 N N . SER A 1 112 ? 10.895 -18.198 0.209 1.00 67.31 112 SER A N 1
ATOM 877 C CA . SER A 1 112 ? 9.649 -17.538 0.646 1.00 67.31 112 SER A CA 1
ATOM 878 C C . SER A 1 112 ? 8.446 -18.478 0.758 1.00 67.31 112 SER A C 1
ATOM 880 O O . SER A 1 112 ? 7.650 -18.343 1.688 1.00 67.31 112 SER A O 1
ATOM 882 N N . VAL A 1 113 ? 8.326 -19.451 -0.150 1.00 70.50 113 VAL A N 1
ATOM 883 C CA . VAL A 1 113 ? 7.261 -20.466 -0.110 1.00 70.50 113 VAL A CA 1
ATOM 884 C C . VAL A 1 113 ? 7.431 -21.374 1.107 1.00 70.50 113 VAL A C 1
ATOM 886 O O . VAL A 1 113 ? 6.465 -21.593 1.835 1.00 70.50 113 VAL A O 1
ATOM 889 N N . ASP A 1 114 ? 8.656 -21.819 1.389 1.00 72.25 114 ASP A N 1
ATOM 890 C CA . ASP A 1 114 ? 8.955 -22.674 2.539 1.00 72.25 114 ASP A CA 1
ATOM 891 C C . ASP A 1 114 ? 8.704 -21.945 3.864 1.00 72.25 114 ASP A C 1
ATOM 893 O O . ASP A 1 114 ? 8.181 -22.538 4.807 1.00 72.25 114 ASP A O 1
ATOM 897 N N . VAL A 1 115 ? 9.010 -20.645 3.939 1.00 72.81 115 VAL A N 1
ATOM 898 C CA . VAL A 1 115 ? 8.765 -19.812 5.127 1.00 72.81 115 VAL A CA 1
ATOM 899 C C . VAL A 1 115 ? 7.270 -19.695 5.421 1.00 72.81 115 VAL A C 1
ATOM 901 O O . VAL A 1 115 ? 6.853 -19.918 6.561 1.00 72.81 115 VAL A O 1
ATOM 904 N N . VAL A 1 116 ? 6.450 -19.385 4.410 1.00 76.81 116 VAL A N 1
ATOM 905 C CA . VAL A 1 116 ? 4.992 -19.270 4.585 1.00 76.81 116 VAL A CA 1
ATOM 906 C C . VAL A 1 116 ? 4.373 -20.633 4.862 1.00 76.81 116 VAL A C 1
ATOM 908 O O . VAL A 1 116 ? 3.580 -20.763 5.791 1.00 76.81 116 VAL A O 1
ATOM 911 N N . GLN A 1 117 ? 4.753 -21.668 4.114 1.00 79.19 117 GLN A N 1
ATOM 912 C CA . GLN A 1 117 ? 4.198 -23.008 4.277 1.00 79.19 117 GLN A CA 1
ATOM 913 C C . GLN A 1 117 ? 4.544 -23.591 5.650 1.00 79.19 117 GLN A C 1
ATOM 915 O O . GLN A 1 117 ? 3.666 -24.094 6.346 1.00 79.19 117 GLN A O 1
ATOM 920 N N . LYS A 1 118 ? 5.795 -23.461 6.099 1.00 79.56 118 LYS A N 1
ATOM 921 C CA . LYS A 1 118 ? 6.204 -23.916 7.432 1.00 79.56 118 LYS A CA 1
ATOM 922 C C . LYS A 1 118 ? 5.441 -23.208 8.547 1.00 79.56 118 LYS A C 1
ATOM 924 O O . LYS A 1 118 ? 5.170 -23.821 9.577 1.00 79.56 118 LYS A O 1
ATOM 929 N N . ALA A 1 119 ? 5.142 -21.924 8.375 1.00 79.31 119 ALA A N 1
ATOM 930 C CA . ALA A 1 119 ? 4.584 -21.118 9.449 1.00 79.31 119 ALA A CA 1
ATOM 931 C C . ALA A 1 119 ? 3.047 -21.054 9.454 1.00 79.31 119 ALA A C 1
ATOM 933 O O . ALA A 1 119 ? 2.470 -20.922 10.529 1.00 79.31 119 ALA A O 1
ATOM 934 N N . CYS A 1 120 ? 2.391 -21.175 8.296 1.00 83.00 120 CYS A N 1
ATOM 935 C CA . CYS A 1 120 ? 0.953 -20.926 8.148 1.00 83.00 120 CYS A CA 1
ATOM 936 C C . CYS A 1 120 ? 0.122 -22.129 7.686 1.00 83.00 120 CYS A C 1
ATOM 938 O O . CYS A 1 120 ? -1.106 -22.061 7.752 1.00 83.00 120 CYS A O 1
ATOM 940 N N . LEU A 1 121 ? 0.734 -23.220 7.212 1.00 84.88 121 LEU A N 1
ATOM 941 C CA . LEU A 1 121 ? -0.035 -24.369 6.728 1.00 84.88 121 LEU A CA 1
ATOM 942 C C . LEU A 1 121 ? -0.886 -24.971 7.864 1.00 84.88 121 LEU A C 1
ATOM 944 O O . LEU A 1 121 ? -0.400 -25.173 8.976 1.00 84.88 121 LEU A O 1
ATOM 948 N N . ASN A 1 122 ? -2.158 -25.266 7.570 1.00 81.06 122 ASN A N 1
ATOM 949 C CA . ASN A 1 122 ? -3.174 -25.779 8.505 1.00 81.06 122 ASN A CA 1
ATOM 950 C C . ASN A 1 122 ? -3.602 -24.825 9.637 1.00 81.06 122 ASN A C 1
ATOM 952 O O . ASN A 1 122 ? -4.245 -25.261 10.595 1.00 81.06 122 ASN A O 1
ATOM 956 N N . GLN A 1 123 ? -3.290 -23.532 9.548 1.00 78.75 123 GLN A N 1
ATOM 957 C CA . GLN A 1 123 ? -3.800 -22.538 10.493 1.00 78.75 123 GLN A CA 1
ATOM 958 C C . GLN A 1 123 ? -5.034 -21.827 9.931 1.00 78.75 123 GLN A C 1
ATOM 960 O O . GLN A 1 123 ? -5.063 -21.449 8.767 1.00 78.75 123 GLN A O 1
ATOM 965 N N . LYS A 1 124 ? -6.045 -21.596 10.781 1.00 73.88 124 LYS A N 1
ATOM 966 C CA . LYS A 1 124 ? -7.238 -20.803 10.419 1.00 73.88 124 LYS A CA 1
ATOM 967 C C . LYS A 1 124 ? -6.942 -19.308 10.258 1.00 73.88 124 LYS A C 1
ATOM 969 O O . LYS A 1 124 ? -7.716 -18.594 9.639 1.00 73.88 124 LYS A O 1
ATOM 974 N N . ASN A 1 125 ? -5.863 -18.830 10.872 1.00 75.50 125 ASN A N 1
ATOM 975 C CA . ASN A 1 125 ? -5.366 -17.464 10.763 1.00 75.50 125 ASN A CA 1
ATOM 976 C C . ASN A 1 125 ? -3.858 -17.499 11.026 1.00 75.50 125 ASN A C 1
ATOM 978 O O . ASN A 1 125 ? -3.439 -18.093 12.019 1.00 75.50 125 ASN A O 1
ATOM 982 N N . CYS A 1 126 ? -3.065 -16.882 10.151 1.00 78.94 126 CYS A N 1
ATOM 983 C CA . CYS A 1 126 ? -1.621 -16.800 10.294 1.00 78.94 126 CYS A CA 1
ATOM 984 C C . CYS A 1 126 ? -1.136 -15.366 10.066 1.00 78.94 126 CYS A C 1
ATOM 986 O O . CYS A 1 126 ? -1.452 -14.725 9.062 1.00 78.94 126 CYS A O 1
ATOM 988 N N . THR A 1 127 ? -0.327 -14.860 10.996 1.00 71.31 127 THR A N 1
ATOM 989 C CA . THR A 1 127 ? 0.356 -13.570 10.850 1.00 71.31 127 THR A CA 1
ATOM 990 C C . THR A 1 127 ? 1.856 -13.798 10.882 1.00 71.31 127 THR A C 1
ATOM 992 O O . THR A 1 127 ? 2.384 -14.346 11.849 1.00 71.31 127 THR A O 1
ATOM 995 N N . LEU A 1 128 ? 2.546 -13.352 9.834 1.00 73.19 128 LEU A N 1
ATOM 996 C CA . LEU A 1 128 ? 4.000 -13.395 9.761 1.00 73.19 128 LEU A CA 1
ATOM 997 C C . LEU A 1 128 ? 4.550 -11.977 9.731 1.00 73.19 128 LEU A C 1
ATOM 999 O O . LEU A 1 128 ? 4.181 -11.155 8.889 1.00 73.19 128 LEU A O 1
ATOM 1003 N N . ASP A 1 129 ? 5.481 -11.701 10.639 1.00 66.19 129 ASP A N 1
ATOM 1004 C CA . ASP A 1 129 ? 6.320 -10.517 10.513 1.00 66.19 129 ASP A CA 1
ATOM 1005 C C . ASP A 1 129 ? 7.220 -10.697 9.291 1.00 66.19 129 ASP A C 1
ATOM 1007 O O . ASP A 1 129 ? 8.065 -11.601 9.254 1.00 66.19 129 ASP A O 1
ATOM 1011 N N . VAL A 1 130 ? 7.043 -9.832 8.296 1.00 64.50 130 VAL A N 1
ATOM 1012 C CA . VAL A 1 130 ? 7.903 -9.783 7.120 1.00 64.50 130 VAL A CA 1
ATOM 1013 C C . VAL A 1 130 ? 9.105 -8.937 7.485 1.00 64.50 130 VAL A C 1
ATOM 1015 O O . VAL A 1 130 ? 9.048 -7.708 7.520 1.00 64.50 130 VAL A O 1
ATOM 1018 N N . ASN A 1 131 ? 10.206 -9.615 7.792 1.00 58.44 131 ASN A N 1
ATOM 1019 C CA . ASN A 1 131 ? 11.481 -8.967 8.040 1.00 58.44 131 ASN A CA 1
ATOM 1020 C C . ASN A 1 131 ? 12.550 -9.486 7.073 1.00 58.44 131 ASN A C 1
ATOM 1022 O O . ASN A 1 131 ? 12.443 -10.578 6.511 1.00 58.44 131 ASN A O 1
ATOM 1026 N N . ILE A 1 132 ? 13.607 -8.691 6.918 1.00 59.59 132 ILE A N 1
ATOM 1027 C CA . ILE A 1 132 ? 14.734 -8.990 6.026 1.00 59.59 132 ILE A CA 1
ATOM 1028 C C . ILE A 1 132 ? 15.460 -10.298 6.382 1.00 59.59 132 ILE A C 1
ATOM 1030 O O . ILE A 1 132 ? 16.067 -10.927 5.523 1.00 59.59 132 ILE A O 1
ATOM 1034 N N . ASN A 1 133 ? 15.372 -10.730 7.642 1.00 60.72 133 ASN A N 1
ATOM 1035 C CA . ASN A 1 133 ? 15.984 -11.967 8.123 1.00 60.72 133 ASN A CA 1
ATOM 1036 C C . ASN A 1 133 ? 15.114 -13.208 7.834 1.00 60.72 133 ASN A C 1
ATOM 1038 O O . ASN A 1 133 ? 15.619 -14.320 7.931 1.00 60.72 133 ASN A O 1
ATOM 1042 N N . LYS A 1 134 ? 13.821 -13.027 7.522 1.00 62.84 134 LYS A N 1
ATOM 1043 C CA . LYS A 1 134 ? 12.825 -14.086 7.288 1.00 62.84 134 LYS A CA 1
ATOM 1044 C C . LYS A 1 134 ? 12.434 -14.239 5.815 1.00 62.84 134 LYS A C 1
ATOM 1046 O O . LYS A 1 134 ? 12.073 -15.339 5.438 1.00 62.84 134 LYS A O 1
ATOM 1051 N N . PHE A 1 135 ? 12.451 -13.172 5.009 1.00 62.25 135 PHE A N 1
ATOM 1052 C CA . PHE A 1 135 ? 11.931 -13.173 3.624 1.00 62.25 135 PHE A CA 1
ATOM 1053 C C . PHE A 1 135 ? 12.928 -12.652 2.565 1.00 62.25 135 PHE A C 1
ATOM 1055 O O . PHE A 1 135 ? 12.520 -12.265 1.474 1.00 62.25 135 PHE A O 1
ATOM 1062 N N . ALA A 1 136 ? 14.228 -12.699 2.872 1.00 54.66 136 ALA A N 1
ATOM 1063 C CA . ALA A 1 136 ? 15.379 -12.394 2.010 1.00 54.66 136 ALA A CA 1
ATOM 1064 C C . ALA A 1 136 ? 15.968 -10.963 2.035 1.00 54.66 136 ALA A C 1
ATOM 1066 O O . ALA A 1 136 ? 15.333 -9.950 2.333 1.00 54.66 136 ALA A O 1
ATOM 1067 N N . LEU A 1 137 ? 17.273 -10.957 1.740 1.00 51.25 137 LEU A N 1
ATOM 1068 C CA . LEU A 1 137 ? 18.287 -9.925 1.945 1.00 51.25 137 LEU A CA 1
ATOM 1069 C C . LEU A 1 137 ? 18.177 -8.769 0.937 1.00 51.25 137 LEU A C 1
ATOM 1071 O O . LEU A 1 137 ? 18.598 -8.883 -0.212 1.00 51.25 137 LEU A O 1
ATOM 1075 N N . LEU A 1 138 ? 17.690 -7.616 1.393 1.00 45.31 138 LEU A N 1
ATOM 1076 C CA . LEU A 1 138 ? 17.805 -6.349 0.667 1.00 45.31 138 LEU A CA 1
ATOM 1077 C C . LEU A 1 138 ? 19.249 -5.795 0.699 1.00 45.31 138 LEU A C 1
ATOM 1079 O O . LEU A 1 138 ? 19.995 -6.059 1.657 1.00 45.31 138 LEU A O 1
ATOM 1083 N N . PRO A 1 139 ? 19.635 -4.958 -0.289 1.00 47.41 139 PRO A N 1
ATOM 1084 C CA . PRO A 1 139 ? 20.845 -4.141 -0.220 1.00 47.41 139 PRO A CA 1
ATOM 1085 C C . PRO A 1 139 ? 20.930 -3.396 1.120 1.00 47.41 139 PRO A C 1
ATOM 1087 O O . PRO A 1 139 ? 19.921 -2.912 1.636 1.00 47.41 139 PRO A O 1
ATOM 1090 N N . GLN A 1 140 ? 22.134 -3.314 1.698 1.00 52.09 140 GLN A N 1
ATOM 1091 C CA . GLN A 1 140 ? 22.388 -2.824 3.067 1.00 52.09 140 GLN A CA 1
ATOM 1092 C C . GLN A 1 140 ? 21.787 -1.431 3.358 1.00 52.09 140 GLN A C 1
ATOM 1094 O O . GLN A 1 140 ? 21.460 -1.114 4.497 1.00 52.09 140 GLN A O 1
ATOM 1099 N N . GLU A 1 141 ? 21.594 -0.644 2.308 1.00 45.09 141 GLU A N 1
ATOM 1100 C CA . GLU A 1 141 ? 21.037 0.709 2.268 1.00 45.09 141 GLU A CA 1
ATOM 1101 C C . GLU A 1 141 ? 19.524 0.805 2.561 1.00 45.09 141 GLU A C 1
ATOM 1103 O O . GLU A 1 141 ? 19.076 1.829 3.068 1.00 45.09 141 GLU A O 1
ATOM 1108 N N . TRP A 1 142 ? 18.739 -0.264 2.374 1.00 48.56 142 TRP A N 1
ATOM 1109 C CA . TRP A 1 142 ? 17.290 -0.282 2.673 1.00 48.56 142 TRP A CA 1
ATOM 1110 C C . TRP A 1 142 ? 16.936 -1.043 3.961 1.00 48.56 142 TRP A C 1
ATOM 1112 O O . TRP A 1 142 ? 15.764 -1.234 4.286 1.00 48.56 142 TRP A O 1
ATOM 1122 N N . ARG A 1 143 ? 17.950 -1.468 4.726 1.00 51.22 143 ARG A N 1
ATOM 1123 C CA . ARG A 1 143 ? 17.832 -2.403 5.859 1.00 51.22 143 ARG A CA 1
ATOM 1124 C C . ARG A 1 143 ? 17.128 -1.832 7.106 1.00 51.22 143 ARG A C 1
ATOM 1126 O O . ARG A 1 143 ? 16.916 -2.572 8.059 1.00 51.22 143 ARG A O 1
ATOM 1133 N N . GLN A 1 144 ? 16.779 -0.546 7.141 1.00 47.62 144 GLN A N 1
ATOM 1134 C CA . GLN A 1 144 ? 16.412 0.140 8.393 1.00 47.62 144 GLN A CA 1
ATOM 1135 C C . GLN A 1 144 ? 15.016 0.774 8.427 1.00 47.62 144 GLN A C 1
ATOM 1137 O O . GLN A 1 144 ? 14.634 1.287 9.473 1.00 47.62 144 GLN A O 1
ATOM 1142 N N . ILE A 1 145 ? 14.247 0.778 7.333 1.00 48.16 145 ILE A N 1
ATOM 1143 C CA . ILE A 1 145 ? 13.112 1.719 7.251 1.00 48.16 145 ILE A CA 1
ATOM 1144 C C . ILE A 1 145 ? 11.741 1.049 7.433 1.00 48.16 145 ILE A C 1
ATOM 1146 O O . ILE A 1 145 ? 10.803 1.713 7.864 1.00 48.16 145 ILE A O 1
ATOM 1150 N N . PHE A 1 146 ? 11.593 -0.258 7.188 1.00 49.81 146 PHE A N 1
ATOM 1151 C CA . PHE A 1 146 ? 10.253 -0.847 7.115 1.00 49.81 146 PHE A CA 1
ATOM 1152 C C . PHE A 1 146 ? 10.137 -2.213 7.802 1.00 49.81 146 PHE A C 1
ATOM 1154 O O . PHE A 1 146 ? 10.771 -3.184 7.397 1.00 49.81 146 PHE A O 1
ATOM 1161 N N . SER A 1 147 ? 9.291 -2.280 8.835 1.00 49.56 147 SER A N 1
ATOM 1162 C CA . SER A 1 147 ? 8.735 -3.526 9.370 1.00 49.56 147 SER A CA 1
ATOM 1163 C C . SER A 1 147 ? 7.345 -3.695 8.768 1.00 49.56 147 SER A C 1
ATOM 1165 O O . SER A 1 147 ? 6.453 -2.893 9.051 1.00 49.56 147 SER A O 1
ATOM 1167 N N . TYR A 1 148 ? 7.168 -4.687 7.899 1.00 59.28 148 TYR A N 1
ATOM 1168 C CA . TYR A 1 148 ? 5.865 -5.006 7.325 1.00 59.28 148 TYR A CA 1
ATOM 1169 C C . TYR A 1 148 ? 5.285 -6.225 8.044 1.00 59.28 148 TYR A C 1
ATOM 1171 O O . TYR A 1 148 ? 6.002 -7.159 8.401 1.00 59.28 148 TYR A O 1
ATOM 1179 N N . ARG A 1 149 ? 3.968 -6.238 8.246 1.00 55.75 149 ARG A N 1
ATOM 1180 C CA . ARG A 1 149 ? 3.238 -7.432 8.682 1.00 55.75 149 ARG A CA 1
ATOM 1181 C C . ARG A 1 149 ? 2.457 -7.967 7.498 1.00 55.75 149 ARG A C 1
ATOM 1183 O O . ARG A 1 149 ? 1.691 -7.222 6.893 1.00 55.75 149 ARG A O 1
ATOM 1190 N N . LEU A 1 150 ? 2.651 -9.241 7.181 1.00 54.84 150 LEU A N 1
ATOM 1191 C CA . LEU A 1 150 ? 1.831 -9.944 6.207 1.00 54.84 150 LEU A CA 1
ATOM 1192 C C . LEU A 1 150 ? 0.804 -10.764 6.981 1.00 54.84 150 LEU A C 1
ATOM 1194 O O . LEU A 1 150 ? 1.141 -11.746 7.645 1.00 54.84 150 LEU A O 1
ATOM 1198 N N . ALA A 1 151 ? -0.447 -10.318 6.921 1.00 55.34 151 ALA A N 1
ATOM 1199 C CA . ALA A 1 151 ? -1.580 -11.142 7.304 1.00 55.34 151 ALA A CA 1
ATOM 1200 C C . ALA A 1 151 ? -1.940 -12.008 6.094 1.00 55.34 151 ALA A C 1
ATOM 1202 O O . ALA A 1 151 ? -2.209 -11.476 5.016 1.00 55.34 151 ALA A O 1
ATOM 1203 N N . VAL A 1 152 ? -1.894 -13.327 6.264 1.00 56.34 152 VAL A N 1
ATOM 1204 C CA . VAL A 1 152 ? -2.294 -14.278 5.226 1.00 56.34 152 VAL A CA 1
ATOM 1205 C C . VAL A 1 152 ? -3.591 -14.922 5.687 1.00 56.34 152 VAL A C 1
ATOM 1207 O O . VAL A 1 152 ? -3.606 -15.679 6.657 1.00 56.34 152 VAL A O 1
ATOM 1210 N N . GLU A 1 153 ? -4.682 -14.619 4.994 1.00 42.69 153 GLU A N 1
ATOM 1211 C CA . GLU A 1 153 ? -5.914 -15.389 5.112 1.00 42.69 153 GLU A CA 1
ATOM 1212 C C . GLU A 1 153 ? -5.843 -16.521 4.087 1.00 42.69 153 GLU A C 1
ATOM 1214 O O . GLU A 1 153 ? -6.000 -16.311 2.884 1.00 42.69 153 GLU A O 1
ATOM 1219 N N . ALA A 1 154 ? -5.517 -17.723 4.560 1.00 46.56 154 ALA A N 1
ATOM 1220 C CA . ALA A 1 154 ? -5.646 -18.917 3.746 1.00 46.56 154 ALA A CA 1
ATOM 1221 C C . ALA A 1 154 ? -7.129 -19.299 3.722 1.00 46.56 154 ALA A C 1
ATOM 1223 O O . ALA A 1 154 ? -7.666 -19.792 4.714 1.00 46.56 154 ALA A O 1
ATOM 1224 N N . VAL A 1 155 ? -7.796 -19.042 2.599 1.00 45.16 155 VAL A N 1
ATOM 1225 C CA . VAL A 1 155 ? -9.103 -19.644 2.333 1.00 45.16 155 VAL A CA 1
ATOM 1226 C C . VAL A 1 155 ? -8.830 -21.087 1.914 1.00 45.16 155 VAL A C 1
ATOM 1228 O O . VAL A 1 155 ? -8.268 -21.314 0.842 1.00 45.16 155 VAL A O 1
ATOM 1231 N N . CYS A 1 156 ? -9.130 -22.032 2.808 1.00 43.88 156 CYS A N 1
ATOM 1232 C CA . CYS A 1 156 ? -9.102 -23.464 2.508 1.00 43.88 156 CYS A CA 1
ATOM 1233 C C . CYS A 1 156 ? -10.191 -23.841 1.502 1.00 43.88 156 CYS A C 1
ATOM 1235 O O . CYS A 1 156 ? -11.326 -23.332 1.652 1.00 43.88 156 CYS A O 1
#

Foldseek 3Di:
DPPPVVVVVVVVVVVVVVVVVVVVVPDDFDWDDDPPAIATSNRGDDADEDEDEDVVDDPVCVVVVVVVCVVVVGPYYDYDDPVCCQPVDVQAGHCPDPPPDPDDRGPAQPCQVVLCCVQPPPHQWGKDWDACVRRHHDDPVVRPDDTDIDTDRDPD

Secondary structure (DSSP, 8-state):
--SHHHHHHHHHHHHHHHHHHHHHH-----EEE-SS-EEETTEEE---EEE--GGGS-TTTHHHHHHHHHHTT-SEEE----HHHH-SBTTB--TTSS----S----S-TTHHHHHHHHHTT-SSEEEEE-TTTS----GGGTTS--EEEEE----

pLDDT: mean 74.63, std 17.77, range [40.44, 98.19]